Protein AF-A0A842UFB7-F1 (afdb_monomer)

Radius of gyration: 12.67 Å; Cα contacts (8 Å, |Δi|>4): 47; chains: 1; bounding box: 31×26×21 Å

Mean predicted aligned error: 8.98 Å

Secondary structure (DSSP, 8-state):
---EEEEE-SSSHHHHHHHHHHHHHT-EEEEE---SS--HHHHHHHHSTTS--

Structure (mmCIF, N/CA/C/O backbone):
data_AF-A0A842UFB7-F1
#
_entry.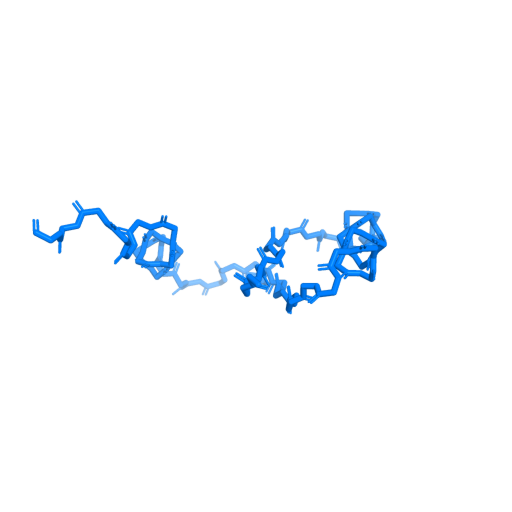id   AF-A0A842UFB7-F1
#
loop_
_atom_site.group_PDB
_atom_site.id
_atom_site.type_symbol
_atom_site.label_atom_id
_atom_site.label_alt_id
_atom_site.label_comp_id
_atom_site.label_asym_id
_atom_site.label_entity_id
_atom_site.label_seq_id
_atom_site.pdbx_PDB_ins_code
_atom_site.Cartn_x
_atom_site.Cartn_y
_ato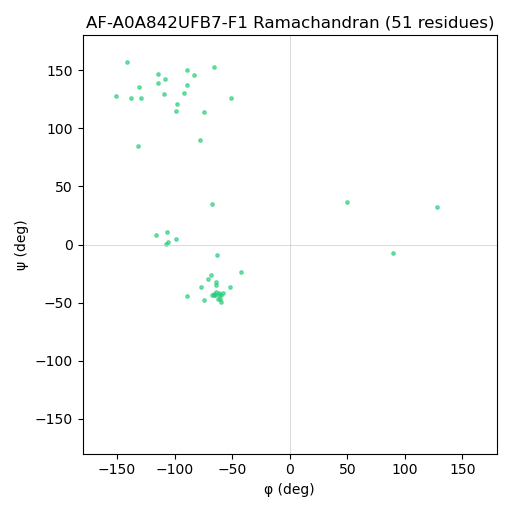m_site.Cartn_z
_atom_site.occupancy
_atom_site.B_iso_or_equiv
_atom_site.auth_seq_id
_atom_site.auth_comp_id
_atom_site.auth_asym_id
_at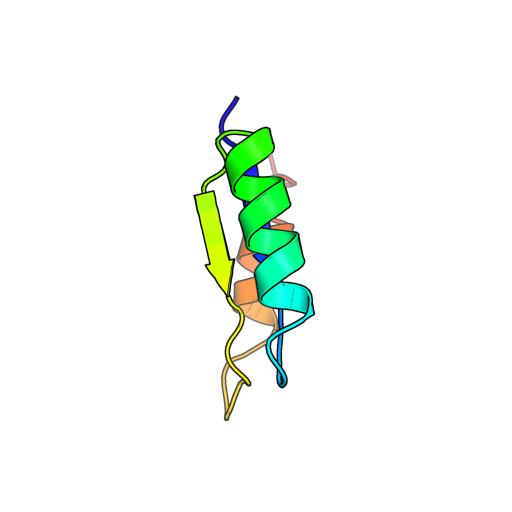om_site.auth_atom_id
_atom_site.pdbx_PDB_model_num
ATOM 1 N N . MET A 1 1 ? -15.405 -2.382 11.183 1.00 67.38 1 MET A N 1
ATOM 2 C CA . MET A 1 1 ? -15.307 -2.978 9.830 1.00 67.38 1 MET A CA 1
ATOM 3 C C . MET A 1 1 ? -13.835 -3.277 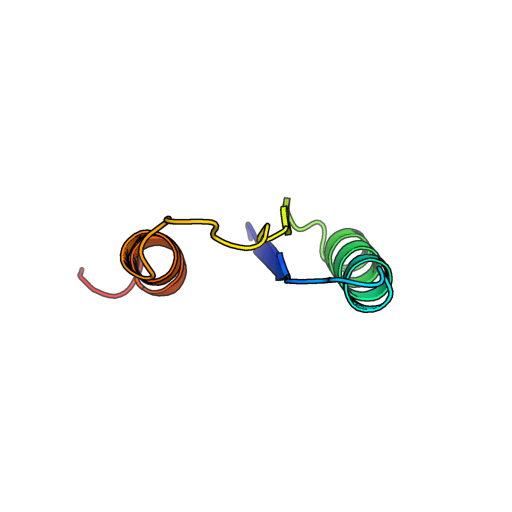9.591 1.00 67.38 1 MET A C 1
ATOM 5 O O . MET A 1 1 ? -13.039 -2.448 10.001 1.00 67.38 1 MET A O 1
ATOM 9 N N . LYS A 1 2 ? -13.451 -4.439 9.046 1.00 82.69 2 LYS A N 1
ATOM 10 C CA . LYS A 1 2 ? -12.040 -4.712 8.710 1.00 82.69 2 LYS A CA 1
ATOM 11 C C . LYS A 1 2 ? -11.837 -4.447 7.220 1.00 82.69 2 LYS A C 1
ATOM 13 O O . LYS A 1 2 ? -12.530 -5.063 6.414 1.00 82.69 2 LYS A O 1
ATOM 18 N N . SER A 1 3 ? -10.936 -3.528 6.889 1.00 91.88 3 SER A N 1
ATOM 19 C CA . SER A 1 3 ? -10.638 -3.096 5.519 1.00 91.88 3 SER A CA 1
ATOM 20 C C . SER A 1 3 ? -9.205 -3.488 5.153 1.00 91.88 3 SER A C 1
ATOM 22 O O . SER A 1 3 ? -8.336 -3.492 6.022 1.00 91.88 3 SER A O 1
ATOM 24 N N . LEU A 1 4 ? -8.966 -3.812 3.881 1.00 93.94 4 L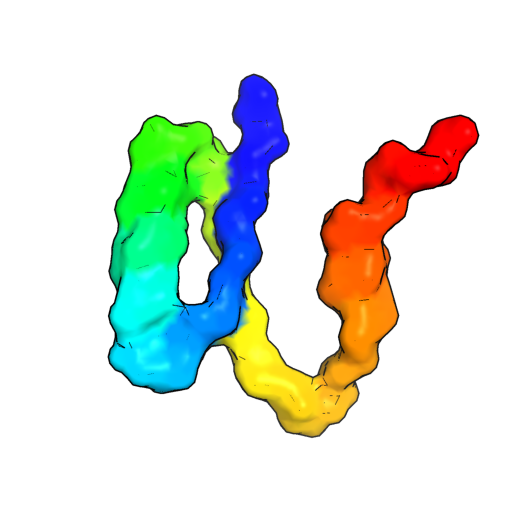EU A N 1
ATOM 25 C CA . LEU A 1 4 ? -7.647 -4.151 3.339 1.00 93.94 4 LEU A CA 1
ATOM 26 C C . LEU A 1 4 ? -7.386 -3.312 2.084 1.00 93.94 4 LEU A C 1
ATOM 28 O O . LEU A 1 4 ? -8.182 -3.340 1.144 1.00 93.94 4 LEU A O 1
ATOM 32 N N . VAL A 1 5 ? -6.263 -2.599 2.060 1.00 93.06 5 VAL A N 1
ATOM 33 C CA . VAL A 1 5 ? -5.769 -1.847 0.904 1.00 93.06 5 VAL A CA 1
ATOM 34 C C . VAL A 1 5 ? -4.707 -2.684 0.198 1.00 93.06 5 VAL A C 1
ATOM 36 O O . VAL A 1 5 ? -3.641 -2.946 0.749 1.00 93.06 5 VAL A O 1
ATOM 39 N N . VAL A 1 6 ? -4.990 -3.092 -1.038 1.00 93.19 6 VAL A N 1
ATOM 40 C CA . VAL A 1 6 ? -4.049 -3.845 -1.877 1.00 93.19 6 VAL A CA 1
ATOM 41 C C . VAL A 1 6 ? -3.567 -2.953 -3.012 1.00 93.19 6 VAL A C 1
ATOM 43 O O . VAL A 1 6 ? -4.387 -2.359 -3.713 1.00 93.19 6 VAL A O 1
ATOM 46 N N . PHE A 1 7 ? -2.254 -2.865 -3.221 1.00 91.50 7 PHE A N 1
ATOM 47 C CA . PHE A 1 7 ? -1.685 -1.995 -4.254 1.00 91.50 7 PHE A CA 1
ATOM 48 C C . PHE A 1 7 ? -0.483 -2.625 -4.965 1.00 91.50 7 PHE A C 1
ATOM 50 O O . PHE A 1 7 ? 0.203 -3.478 -4.416 1.00 91.50 7 PHE A O 1
ATOM 57 N N . PHE A 1 8 ? -0.196 -2.169 -6.183 1.00 89.81 8 PHE A N 1
ATOM 58 C CA . PHE A 1 8 ? 1.053 -2.440 -6.899 1.00 89.81 8 PHE A CA 1
ATOM 59 C C . PHE A 1 8 ? 1.813 -1.125 -7.081 1.00 89.81 8 PHE A C 1
ATOM 61 O O . PHE A 1 8 ? 1.211 -0.093 -7.384 1.00 89.81 8 PHE A O 1
ATOM 68 N N . SER A 1 9 ? 3.131 -1.142 -6.905 1.00 88.44 9 SER A N 1
ATOM 69 C CA . SER A 1 9 ? 3.969 0.018 -7.201 1.00 88.44 9 SER A CA 1
ATOM 70 C C . SER A 1 9 ? 5.362 -0.423 -7.612 1.00 88.44 9 SER A C 1
ATOM 72 O O . SER A 1 9 ? 6.003 -1.170 -6.880 1.00 88.44 9 SER A O 1
ATOM 74 N N . GLU A 1 10 ? 5.818 0.077 -8.756 1.00 87.19 10 GLU A N 1
ATOM 75 C CA . GLU A 1 10 ? 7.189 -0.101 -9.239 1.00 87.19 10 GLU A CA 1
ATOM 76 C C . GLU A 1 10 ? 8.103 1.022 -8.723 1.00 87.19 10 GLU A C 1
ATOM 78 O O . GLU A 1 10 ? 9.194 0.774 -8.223 1.00 87.19 10 GLU A O 1
ATOM 83 N N . THR A 1 11 ? 7.625 2.271 -8.773 1.00 89.81 11 THR A N 1
ATOM 84 C CA . THR A 1 11 ? 8.409 3.480 -8.452 1.00 89.81 11 THR A CA 1
ATOM 85 C C . THR A 1 11 ? 8.027 4.142 -7.121 1.00 89.81 11 THR A C 1
ATOM 87 O O . THR A 1 11 ? 8.604 5.159 -6.743 1.00 89.81 11 THR A O 1
ATOM 90 N N . GLY A 1 12 ? 7.056 3.584 -6.387 1.00 90.44 12 GLY A N 1
ATOM 91 C CA . GLY A 1 12 ? 6.714 3.979 -5.013 1.00 90.44 12 GLY A CA 1
ATOM 92 C C . GLY A 1 12 ? 5.662 5.085 -4.865 1.00 90.44 12 GLY A C 1
ATOM 93 O O . GLY A 1 12 ? 5.202 5.338 -3.754 1.00 90.44 12 GLY A O 1
ATOM 94 N N . ASN A 1 13 ? 5.209 5.734 -5.943 1.00 95.31 13 ASN A N 1
ATOM 95 C CA . ASN A 1 13 ? 4.151 6.751 -5.828 1.00 95.31 13 ASN A CA 1
ATOM 96 C C . ASN A 1 13 ? 2.811 6.142 -5.389 1.00 95.31 13 ASN A C 1
ATOM 98 O O . ASN A 1 13 ? 2.148 6.677 -4.503 1.00 95.31 13 ASN A O 1
ATOM 102 N N . THR A 1 14 ? 2.442 4.987 -5.949 1.00 95.00 14 THR A N 1
ATOM 103 C CA . THR A 1 14 ? 1.228 4.256 -5.551 1.00 95.00 14 THR A CA 1
ATOM 104 C C . THR A 1 14 ? 1.302 3.780 -4.105 1.00 95.00 14 THR A C 1
ATOM 106 O O . THR A 1 14 ? 0.291 3.790 -3.414 1.00 95.00 14 THR A O 1
ATOM 109 N N . GLN A 1 15 ? 2.496 3.406 -3.635 1.00 95.75 15 GLN A N 1
ATOM 110 C CA . GLN A 1 15 ? 2.714 3.006 -2.246 1.00 95.75 15 GLN A CA 1
ATOM 111 C C . GLN A 1 15 ? 2.353 4.132 -1.278 1.00 95.75 15 GLN A C 1
ATOM 113 O O . GLN A 1 15 ? 1.564 3.910 -0.368 1.00 95.75 15 GLN A O 1
ATOM 118 N N . LYS A 1 16 ? 2.850 5.350 -1.521 1.00 97.69 16 LYS A N 1
ATOM 119 C CA . LYS A 1 16 ? 2.557 6.510 -0.664 1.00 97.69 16 LYS A CA 1
ATOM 120 C C . LYS A 1 16 ? 1.058 6.786 -0.563 1.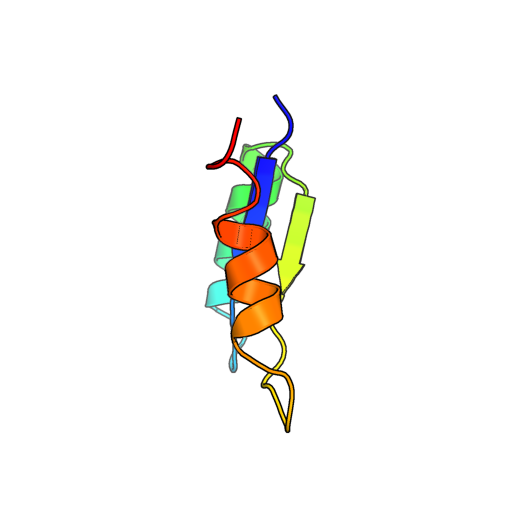00 97.69 16 LYS A C 1
ATOM 122 O O . LYS A 1 16 ? 0.546 7.072 0.513 1.00 97.69 16 LYS A O 1
ATOM 127 N N . VAL A 1 17 ? 0.346 6.681 -1.686 1.00 97.62 17 VAL A N 1
ATOM 128 C CA . VAL A 1 17 ? -1.112 6.867 -1.714 1.00 97.62 17 VAL A CA 1
ATOM 129 C C . VAL A 1 17 ? -1.821 5.741 -0.959 1.00 97.62 17 VAL A C 1
ATOM 131 O O . VAL A 1 17 ? -2.732 6.008 -0.182 1.00 97.62 17 VAL A O 1
ATOM 134 N N . ALA A 1 18 ? -1.400 4.489 -1.149 1.00 97.12 18 ALA A N 1
ATOM 135 C CA . ALA A 1 18 ? -1.985 3.340 -0.465 1.00 97.12 18 ALA A CA 1
ATOM 136 C C . ALA A 1 18 ? -1.772 3.394 1.057 1.00 97.12 18 ALA A C 1
ATOM 138 O O . ALA A 1 18 ? -2.700 3.103 1.809 1.00 97.12 18 ALA A O 1
ATOM 139 N N . GLU A 1 19 ? -0.587 3.811 1.507 1.00 97.44 19 GLU A N 1
ATOM 140 C CA . GLU A 1 19 ? -0.264 4.031 2.921 1.00 97.44 19 GLU A CA 1
ATOM 141 C C . GLU A 1 19 ? -1.151 5.117 3.541 1.00 97.44 19 GLU A C 1
ATOM 143 O O . GLU A 1 19 ? -1.684 4.926 4.634 1.00 97.44 19 GLU A O 1
ATOM 148 N N . GLU A 1 20 ? -1.373 6.224 2.829 1.00 98.31 20 GLU A N 1
ATOM 149 C CA . GLU A 1 20 ? -2.241 7.304 3.303 1.00 98.31 20 GLU A CA 1
ATOM 150 C C . GLU A 1 20 ? -3.705 6.847 3.409 1.00 98.31 20 GLU A C 1
ATOM 152 O O . GLU A 1 20 ? -4.357 7.088 4.425 1.00 98.31 20 GLU A O 1
ATOM 157 N N . ILE A 1 21 ? -4.210 6.108 2.414 1.00 97.12 21 ILE A N 1
ATOM 158 C CA . ILE A 1 21 ? -5.558 5.519 2.464 1.00 97.12 21 ILE A CA 1
ATOM 159 C C . ILE A 1 21 ? -5.673 4.550 3.645 1.00 97.12 21 ILE A C 1
ATOM 161 O O . ILE A 1 21 ? -6.643 4.620 4.402 1.00 97.12 21 ILE A O 1
ATOM 165 N N . ALA A 1 22 ? -4.693 3.662 3.833 1.00 96.94 22 ALA A N 1
ATOM 166 C CA . ALA A 1 22 ? -4.706 2.689 4.921 1.00 96.94 22 ALA A CA 1
ATOM 167 C C . ALA A 1 22 ? -4.712 3.372 6.294 1.00 96.94 22 ALA A C 1
ATOM 169 O O . ALA A 1 22 ? -5.499 3.006 7.163 1.00 96.94 22 ALA A O 1
ATOM 170 N N . LYS A 1 23 ? -3.913 4.431 6.459 1.00 96.81 23 LYS A N 1
ATOM 171 C CA . LYS A 1 23 ? -3.880 5.243 7.677 1.00 96.81 23 LYS A CA 1
ATOM 172 C C . LYS A 1 23 ? -5.217 5.930 7.957 1.00 96.81 23 LYS A C 1
ATOM 174 O O . LYS A 1 23 ? -5.690 5.881 9.086 1.00 96.81 23 LYS A O 1
ATOM 179 N N . GLN A 1 24 ? -5.829 6.557 6.951 1.00 96.94 24 GLN A N 1
ATOM 180 C CA . GLN A 1 24 ? -7.104 7.270 7.112 1.00 96.94 24 GLN A CA 1
ATOM 181 C C . GLN A 1 24 ? -8.286 6.337 7.387 1.00 96.94 24 GLN A C 1
ATOM 183 O O . GLN A 1 24 ? -9.278 6.754 7.979 1.00 96.94 24 GLN A O 1
ATOM 188 N N . THR A 1 25 ? -8.195 5.089 6.932 1.00 95.19 25 THR A N 1
ATOM 189 C CA . THR A 1 25 ? -9.279 4.102 7.031 1.00 95.19 25 THR A CA 1
ATOM 190 C C . THR A 1 25 ? -9.036 3.032 8.092 1.00 95.19 25 THR A C 1
ATOM 192 O O . THR A 1 25 ? -9.857 2.123 8.217 1.00 95.19 25 THR A O 1
ATOM 195 N N . GLU A 1 26 ? -7.925 3.124 8.834 1.00 95.50 26 GLU A N 1
ATOM 196 C CA . GLU A 1 26 ? -7.454 2.096 9.775 1.00 95.50 26 GLU A CA 1
ATOM 197 C C . GLU A 1 26 ? -7.432 0.692 9.136 1.00 95.50 26 GLU A C 1
ATOM 199 O O . GLU A 1 26 ? -7.771 -0.317 9.759 1.00 95.50 26 GLU A O 1
ATOM 204 N N . ALA A 1 27 ? -7.076 0.634 7.851 1.00 95.75 27 ALA A N 1
ATOM 205 C CA . ALA A 1 27 ? -7.056 -0.592 7.070 1.00 95.75 27 ALA A CA 1
ATOM 206 C C . ALA A 1 27 ? -5.701 -1.301 7.162 1.00 95.75 27 ALA A C 1
ATOM 208 O O . ALA A 1 27 ? -4.643 -0.680 7.270 1.00 95.75 27 ALA A O 1
ATOM 209 N N . GLU A 1 28 ? -5.734 -2.625 7.037 1.00 95.62 28 GLU A N 1
ATOM 210 C CA . GLU A 1 28 ? -4.541 -3.417 6.746 1.00 95.62 28 GLU A CA 1
ATOM 211 C C . GLU A 1 28 ? -4.038 -3.070 5.330 1.00 95.62 28 GLU A C 1
ATOM 213 O O . GLU A 1 28 ? -4.825 -2.668 4.469 1.00 95.62 28 GLU A O 1
ATOM 218 N N . ILE A 1 29 ? -2.736 -3.215 5.063 1.00 94.81 29 ILE A N 1
ATOM 219 C CA . ILE A 1 29 ? -2.136 -2.879 3.763 1.00 94.81 29 ILE A CA 1
ATOM 220 C C . ILE A 1 29 ? -1.260 -4.020 3.240 1.00 94.81 29 ILE A C 1
ATOM 222 O O . ILE A 1 29 ? -0.462 -4.592 3.981 1.00 94.81 29 ILE A O 1
ATOM 226 N N . GLU A 1 30 ? -1.387 -4.340 1.950 1.00 94.06 30 GLU A N 1
ATOM 227 C CA . GLU A 1 30 ? -0.597 -5.383 1.292 1.00 94.06 30 GLU A CA 1
ATOM 228 C C . GLU A 1 30 ? -0.126 -4.938 -0.103 1.00 94.06 30 GLU A C 1
ATOM 230 O O . GLU A 1 30 ? -0.918 -4.534 -0.958 1.00 94.06 30 GLU A O 1
ATOM 235 N N . GLN A 1 31 ? 1.185 -5.024 -0.348 1.00 90.06 31 GLN A N 1
ATOM 236 C CA . GLN A 1 31 ? 1.775 -4.727 -1.653 1.00 90.06 31 GLN A CA 1
ATOM 237 C C . GLN A 1 31 ? 1.869 -5.987 -2.514 1.00 90.06 31 GLN A C 1
ATOM 239 O O . GLN A 1 31 ? 2.463 -6.994 -2.123 1.00 90.06 31 GLN A O 1
ATOM 244 N N . LEU A 1 32 ? 1.387 -5.884 -3.747 1.00 87.25 32 LEU A N 1
ATOM 245 C CA . LEU A 1 32 ? 1.647 -6.841 -4.809 1.00 87.25 32 LEU A CA 1
ATOM 246 C C . LEU A 1 32 ? 3.078 -6.638 -5.311 1.00 87.25 32 LEU A C 1
ATOM 248 O O . LEU A 1 32 ? 3.406 -5.595 -5.874 1.00 87.25 32 LEU A O 1
ATOM 252 N N . ARG A 1 33 ? 3.945 -7.628 -5.094 1.00 77.69 33 ARG A N 1
ATOM 253 C CA . ARG A 1 33 ? 5.276 -7.674 -5.717 1.00 77.69 33 ARG A CA 1
ATOM 254 C C . ARG A 1 33 ? 5.141 -8.254 -7.119 1.00 77.69 33 ARG A C 1
ATOM 256 O O . ARG A 1 33 ? 4.292 -9.124 -7.314 1.00 77.69 33 ARG A O 1
ATOM 263 N N . GLU A 1 34 ? 5.950 -7.792 -8.075 1.00 61.41 34 GLU A N 1
ATOM 264 C CA . GLU A 1 34 ? 5.960 -8.379 -9.417 1.00 61.41 34 GLU A CA 1
ATOM 265 C C . GLU A 1 34 ? 6.116 -9.895 -9.331 1.00 61.41 34 GLU A C 1
ATOM 267 O O . GLU A 1 34 ? 7.004 -10.453 -8.682 1.00 61.41 34 GLU A O 1
ATOM 272 N N . PHE A 1 35 ? 5.169 -10.557 -9.97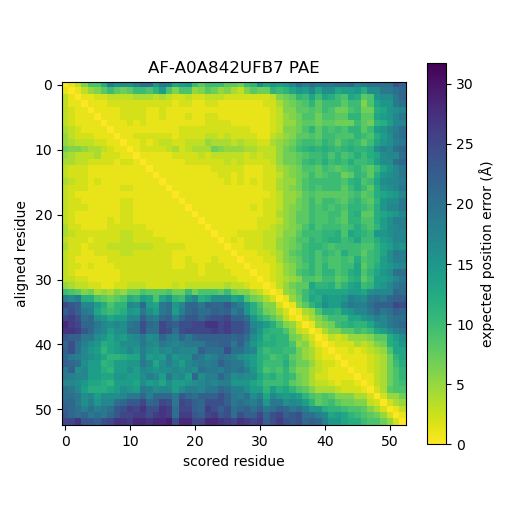5 1.00 54.25 35 PHE A N 1
ATOM 273 C CA . PHE A 1 35 ? 5.081 -11.992 -10.040 1.00 54.25 35 PHE A CA 1
ATOM 274 C C . PHE A 1 35 ? 6.096 -12.503 -11.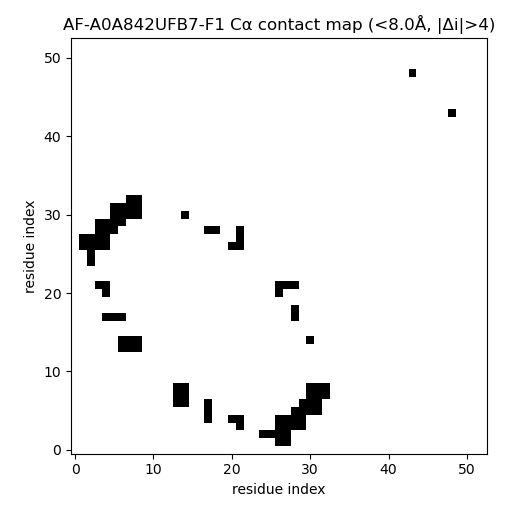061 1.00 54.25 35 PHE A C 1
ATOM 276 O O . PHE A 1 35 ? 5.758 -12.745 -12.214 1.00 54.25 35 PHE A O 1
ATOM 283 N N . GLY A 1 36 ? 7.313 -12.798 -10.609 1.00 48.41 36 GLY A N 1
ATOM 284 C CA . GLY A 1 36 ? 8.227 -13.707 -11.312 1.00 48.41 36 GLY A CA 1
ATOM 285 C C . GLY A 1 36 ? 7.740 -15.169 -11.333 1.00 48.41 36 GLY A C 1
ATOM 286 O O . GLY A 1 36 ? 8.558 -16.073 -11.222 1.00 48.41 36 GLY A O 1
ATOM 287 N N . GLY A 1 37 ? 6.422 -15.415 -11.417 1.00 47.84 37 GLY A N 1
ATOM 288 C CA . GLY A 1 37 ? 5.837 -16.763 -11.500 1.00 47.84 37 GLY A CA 1
ATOM 289 C C . GLY A 1 37 ? 4.733 -17.098 -10.495 1.00 47.84 37 GLY A C 1
ATOM 290 O O . GLY A 1 37 ? 4.607 -18.248 -10.085 1.00 47.84 37 GLY A O 1
ATOM 291 N N . PHE A 1 38 ? 3.916 -16.140 -10.072 1.00 52.28 38 PHE A N 1
ATOM 292 C CA . PHE A 1 38 ? 2.817 -16.420 -9.146 1.00 52.28 38 PHE A CA 1
ATOM 293 C C . PHE A 1 38 ? 1.485 -16.308 -9.939 1.00 52.28 38 PHE A C 1
ATOM 295 O O . PHE A 1 38 ? 1.408 -15.564 -10.914 1.00 52.28 38 PHE A O 1
ATOM 302 N N . PRO A 1 39 ? 0.455 -17.138 -9.695 1.00 54.94 39 PRO A N 1
ATOM 303 C CA . PRO A 1 39 ? -0.709 -17.173 -10.578 1.00 54.94 39 PRO A CA 1
ATOM 304 C C . PRO A 1 39 ? -1.757 -16.161 -10.118 1.00 54.94 39 PRO A C 1
ATOM 306 O O . PRO A 1 39 ? -2.087 -16.091 -8.928 1.00 54.94 39 PRO A O 1
ATOM 309 N N . ALA A 1 40 ? -2.352 -15.441 -11.073 1.00 58.41 40 ALA A N 1
ATOM 310 C CA . ALA A 1 40 ? -3.520 -14.569 -10.898 1.00 58.41 40 ALA A CA 1
ATOM 311 C C . ALA A 1 40 ? -4.625 -15.184 -10.005 1.00 58.41 40 ALA A C 1
ATOM 313 O O . ALA A 1 40 ? -5.376 -14.467 -9.352 1.00 58.41 40 ALA A O 1
ATOM 314 N N . ALA A 1 41 ? -4.664 -16.515 -9.893 1.00 57.84 41 ALA A N 1
ATOM 315 C CA . ALA A 1 41 ? -5.513 -17.293 -9.000 1.00 57.84 41 ALA A CA 1
ATOM 316 C C . ALA A 1 41 ? -5.469 -16.887 -7.511 1.00 57.84 41 ALA A C 1
ATOM 318 O O . ALA A 1 41 ? -6.512 -16.931 -6.862 1.00 57.84 41 ALA A O 1
ATOM 319 N N . LYS A 1 42 ? -4.322 -16.485 -6.930 1.00 61.41 42 LYS A N 1
ATOM 320 C CA . LYS A 1 42 ? -4.294 -16.094 -5.498 1.00 61.41 42 LYS A CA 1
ATOM 321 C C . LYS A 1 42 ? -4.866 -14.694 -5.280 1.00 61.41 42 LYS A C 1
ATOM 323 O O . LYS A 1 42 ? -5.599 -14.500 -4.316 1.00 61.41 42 LYS A O 1
ATOM 328 N N . LEU A 1 43 ? -4.615 -13.770 -6.211 1.00 63.22 43 LEU A N 1
ATOM 329 C CA . LEU A 1 43 ? -5.240 -12.446 -6.217 1.00 63.22 43 LEU A CA 1
ATOM 330 C C . LEU A 1 43 ? -6.753 -12.566 -6.436 1.00 63.22 43 LEU A C 1
ATOM 332 O O . LEU A 1 43 ? -7.534 -11.981 -5.696 1.00 63.22 43 LEU A O 1
ATOM 336 N N . PHE A 1 44 ? -7.172 -13.421 -7.373 1.00 63.22 44 PHE A N 1
ATOM 337 C CA . PHE A 1 44 ? -8.579 -13.746 -7.603 1.00 63.22 44 PHE A CA 1
ATOM 338 C C . PHE A 1 44 ? -9.221 -14.354 -6.346 1.00 63.22 44 PHE A C 1
ATOM 340 O O . PHE A 1 44 ? -10.301 -13.955 -5.925 1.00 63.22 44 PHE A O 1
ATOM 347 N N . LYS A 1 45 ? -8.525 -15.267 -5.661 1.00 64.62 45 LYS A N 1
ATOM 348 C CA . LYS A 1 45 ? -9.005 -15.836 -4.398 1.00 64.62 45 LYS A CA 1
ATOM 349 C C . LYS A 1 45 ? -9.121 -14.794 -3.284 1.00 64.62 45 LYS A C 1
ATOM 351 O O . LYS A 1 45 ? -9.993 -14.960 -2.446 1.00 64.62 45 LYS A O 1
ATOM 356 N N . ILE A 1 46 ? -8.282 -13.758 -3.242 1.00 66.81 46 ILE A N 1
ATOM 357 C CA . ILE A 1 46 ? -8.398 -12.660 -2.265 1.00 66.81 46 ILE A CA 1
ATOM 358 C C . ILE A 1 46 ? -9.573 -11.740 -2.631 1.00 66.81 46 ILE A C 1
ATOM 360 O O . ILE A 1 46 ? -10.420 -11.476 -1.784 1.00 66.81 46 ILE A O 1
ATOM 364 N N . LEU A 1 47 ? -9.679 -11.328 -3.898 1.00 66.69 47 LEU A N 1
ATOM 365 C CA . LEU A 1 47 ? -10.696 -10.384 -4.377 1.00 66.69 47 LEU A CA 1
ATOM 366 C C . LEU A 1 47 ? -12.117 -10.974 -4.425 1.00 66.69 47 LEU A C 1
ATOM 368 O O . LEU A 1 47 ? -13.089 -10.245 -4.249 1.00 66.69 47 LEU A O 1
ATOM 372 N N . PHE A 1 48 ? -12.258 -12.285 -4.644 1.00 70.25 48 PHE A N 1
ATOM 373 C CA . PHE A 1 48 ? -13.557 -12.938 -4.870 1.00 70.25 48 PHE A CA 1
ATOM 374 C C . PHE A 1 48 ? -13.954 -13.951 -3.784 1.00 70.25 48 PHE A C 1
ATOM 376 O O . PHE A 1 48 ? -14.979 -14.622 -3.914 1.00 70.25 48 PHE A O 1
ATOM 383 N N . ARG A 1 49 ? -13.206 -14.046 -2.671 1.00 61.00 49 ARG A N 1
ATOM 384 C CA . ARG A 1 49 ? -13.490 -14.997 -1.573 1.00 61.00 49 ARG A CA 1
ATOM 385 C C . ARG A 1 49 ? -14.819 -14.785 -0.841 1.00 61.00 49 ARG A C 1
ATOM 387 O O . ARG A 1 49 ? -15.181 -15.632 -0.034 1.00 61.00 49 ARG A O 1
ATOM 394 N N . GLY A 1 50 ? -15.527 -13.689 -1.103 1.00 53.16 50 GLY A N 1
ATOM 395 C CA . GLY A 1 50 ? -16.807 -13.364 -0.471 1.00 53.16 50 GLY A CA 1
ATOM 396 C C . GLY A 1 50 ? -18.060 -13.693 -1.290 1.00 53.16 50 GLY A C 1
ATOM 397 O O . GLY A 1 50 ? -19.140 -13.320 -0.850 1.00 53.16 50 GLY A O 1
ATOM 398 N N . LYS A 1 51 ? -17.961 -14.325 -2.474 1.00 52.34 51 LYS A N 1
ATOM 399 C CA . LYS A 1 51 ? -19.110 -14.441 -3.404 1.00 52.34 51 LYS A CA 1
ATOM 400 C C . LYS A 1 51 ? -19.788 -15.815 -3.529 1.00 52.34 51 LYS A C 1
ATOM 402 O O . LYS A 1 51 ? -20.641 -15.969 -4.396 1.00 52.34 51 LYS A O 1
ATOM 407 N N . HIS A 1 52 ? -19.470 -16.775 -2.663 1.00 46.00 52 HIS A N 1
ATOM 408 C CA . HIS A 1 52 ? -20.208 -18.042 -2.570 1.00 46.00 52 HIS A CA 1
ATOM 409 C C . HIS A 1 52 ? -20.543 -18.345 -1.107 1.00 46.00 52 HIS A C 1
ATOM 411 O O . HIS A 1 52 ? -19.781 -19.017 -0.412 1.00 46.00 52 HIS A O 1
ATOM 417 N N . GLY A 1 53 ? -21.656 -17.766 -0.655 1.00 40.28 53 GLY A N 1
ATOM 418 C CA . GLY A 1 53 ? -22.519 -18.350 0.372 1.00 40.28 53 GLY A CA 1
ATOM 419 C C . GLY A 1 53 ? -23.642 -19.123 -0.304 1.00 40.28 53 GLY A C 1
ATOM 420 O O . GLY A 1 53 ? -23.955 -18.770 -1.467 1.00 40.28 53 GLY A O 1
#

pLDDT: mean 79.09, std 18.37, range [40.28, 98.31]

Nearest PDB structures (foldseek):
  3klb-assembly1_A  TM=8.016E-01  e=3.392E-02  Bacteroides fragilis NCTC 9343
  4ici-assembly1_A  TM=8.075E-01  e=7.369E-02  Bacteroides eggerthii DSM 20697
  8oy0-assembly1_C  TM=5.044E-01  e=6.116E-01  Acinetobacter baumannii ATCC 17978
  8oy0-assembly1_B  TM=5.050E-01  e=7.558E-01  Acinetobacter baumannii ATCC 17978
  8oy0-assembly1_D  TM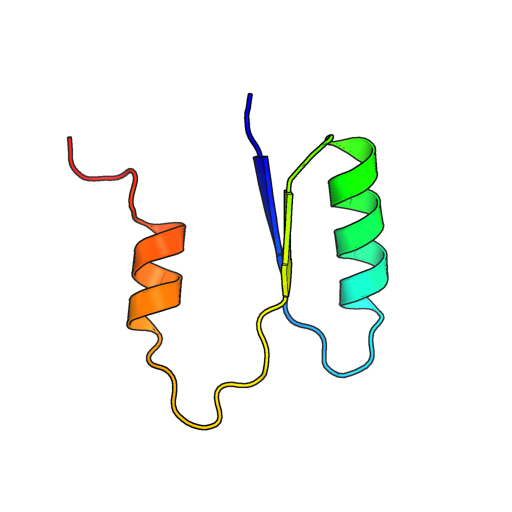=5.028E-01  e=9.339E-01  Acinetobacter baumannii ATCC 17978

Sequence (53 aa):
MKSLVVFFSETGNTQKVAEEIAKQTEAEIEQLREFGGFPAAKLFKILFRGKHG

Solvent-accessible surface area (backbone atoms only — not comparable to full-atom values): 3461 Å² total; per-residue (Å²): 136,92,48,75,41,75,48,63,57,93,86,48,67,52,47,56,54,49,52,51,52,18,65,78,63,74,26,47,75,47,76,55,69,86,64,92,80,64,64,69,64,60,59,48,50,66,77,53,68,83,76,80,128

Foldseek 3Di:
DEAEQEEEDDPCPRVVVSVVVCVVVVYHYDYDDPPPPDDCVVVCCVVCVPPDD